Protein AF-X1F960-F1 (afdb_monomer_lite)

Organism: NCBI:txid412755

Foldseek 3Di:
DAEAAAQDPVSVVVCVVVPVVVVCVVLVYHYDYHHCALLALPPAADEACEEAEDCHDDQDACRRHHNYGYHYDDPLQRVLCSVVVHRDDPVSSVVCCVVPDVVCVVPVVDDDPLVPDPVND

InterPro domains:
  IPR001030 Aconitase/3-isopropylmalate dehydratase large subunit, alpha/beta/alpha domain [PF00330] (2-85)
  IPR015931 Aconitase/3-isopropylmalate dehydratase large subunit, alpha/beta/alpha, subdomain 1/3 [G3DSA:3.30.499.10] (1-121)
  IPR018136 Aconitase family, 4Fe-4S cluster binding site [PS01244] (28-41)
  IPR036008 Aconitase, iron-sulfur domain [SSF53732] (1-120)
  IPR050926 Aconitase/IPM Isomerase [PTHR43160] (2-93)

pLDDT: mean 95.9, std 2.89, range [76.25, 98.5]

Radius of gyration: 15.89 Å; chains: 1; bounding box: 34×38×39 Å

Structure (mmCIF, N/CA/C/O backbone):
data_AF-X1F960-F1
#
_entry.id   AF-X1F960-F1
#
loop_
_atom_site.group_PDB
_atom_site.id
_atom_site.type_symbol
_atom_site.label_atom_id
_atom_site.label_alt_id
_atom_site.label_comp_id
_atom_site.label_asym_id
_atom_site.label_entity_id
_atom_site.label_seq_id
_atom_site.pdbx_PDB_ins_code
_atom_site.Cartn_x
_atom_site.Cartn_y
_atom_site.Cartn_z
_atom_site.occupancy
_atom_site.B_iso_or_equiv
_atom_site.auth_seq_id
_atom_site.auth_comp_id
_atom_site.auth_asym_id
_atom_site.auth_atom_id
_atom_site.pdbx_PDB_model_num
ATOM 1 N N . ARG A 1 1 ? -12.002 0.056 1.756 1.00 91.94 1 ARG A N 1
ATOM 2 C CA . ARG A 1 1 ? -11.558 0.596 0.442 1.00 91.94 1 ARG A CA 1
ATOM 3 C C . ARG A 1 1 ? -10.051 0.443 0.389 1.00 91.94 1 ARG A C 1
ATOM 5 O O . ARG A 1 1 ? -9.426 0.769 1.388 1.00 91.94 1 ARG A O 1
ATOM 12 N N . ILE A 1 2 ? -9.509 -0.020 -0.733 1.00 96.88 2 ILE A N 1
ATOM 13 C CA . ILE A 1 2 ? -8.078 -0.303 -0.904 1.00 96.88 2 ILE A CA 1
ATOM 14 C C . ILE A 1 2 ? -7.526 0.661 -1.955 1.00 96.88 2 ILE A C 1
ATOM 16 O O . ILE A 1 2 ? -8.172 0.864 -2.984 1.00 96.88 2 ILE A O 1
ATOM 20 N N . TRP A 1 3 ? -6.373 1.266 -1.679 1.00 97.38 3 TRP A N 1
ATOM 21 C CA . TRP A 1 3 ? -5.646 2.122 -2.616 1.00 97.38 3 TRP A CA 1
ATOM 22 C C . TRP A 1 3 ? -4.262 1.529 -2.834 1.00 97.38 3 TRP A C 1
ATOM 24 O O . TRP A 1 3 ? -3.545 1.289 -1.866 1.00 97.38 3 TRP A O 1
ATOM 34 N N . LEU A 1 4 ? -3.899 1.298 -4.090 1.00 97.75 4 LEU A N 1
ATOM 35 C CA . LEU A 1 4 ? -2.595 0.780 -4.487 1.00 97.75 4 LEU A CA 1
ATOM 36 C C . LEU A 1 4 ? -1.926 1.808 -5.390 1.00 97.75 4 LEU A C 1
ATOM 38 O O . LEU A 1 4 ? -2.543 2.338 -6.312 1.00 97.75 4 LEU A O 1
ATOM 42 N N . THR A 1 5 ? -0.676 2.147 -5.104 1.00 97.50 5 THR A N 1
ATOM 43 C CA . THR A 1 5 ? 0.079 3.137 -5.876 1.00 97.50 5 THR A CA 1
ATOM 44 C C . THR A 1 5 ? 1.491 2.601 -6.087 1.00 97.50 5 THR A C 1
ATOM 46 O O . THR A 1 5 ? 2.282 2.645 -5.146 1.00 97.50 5 THR A O 1
ATOM 49 N N . PRO A 1 6 ? 1.818 2.064 -7.275 1.00 97.62 6 PRO A N 1
ATOM 50 C CA . PRO A 1 6 ? 3.194 1.685 -7.578 1.00 97.62 6 PRO A CA 1
ATOM 51 C C . PRO A 1 6 ? 4.094 2.933 -7.562 1.00 97.62 6 PRO A C 1
ATOM 53 O O . PRO A 1 6 ? 3.641 4.007 -7.965 1.00 97.62 6 PRO A O 1
ATOM 56 N N . PRO A 1 7 ? 5.355 2.836 -7.115 1.00 97.69 7 PRO A N 1
ATOM 57 C CA . PRO A 1 7 ? 6.210 4.012 -6.990 1.00 97.69 7 PRO A CA 1
ATOM 58 C C . PRO A 1 7 ? 6.688 4.545 -8.348 1.00 97.69 7 PRO A C 1
ATOM 60 O O . PRO A 1 7 ? 6.786 5.762 -8.517 1.00 97.69 7 PRO A O 1
ATOM 63 N N . THR A 1 8 ? 6.925 3.679 -9.341 1.00 98.19 8 THR A N 1
ATOM 64 C CA . THR A 1 8 ? 7.372 4.088 -10.681 1.00 98.19 8 THR A CA 1
ATOM 65 C C . THR A 1 8 ? 6.537 3.475 -11.813 1.00 98.19 8 THR A C 1
ATOM 67 O O . THR A 1 8 ? 5.693 2.595 -11.617 1.00 98.19 8 THR A O 1
ATOM 70 N N . LYS A 1 9 ? 6.757 3.966 -13.042 1.00 97.38 9 LYS A N 1
ATOM 71 C CA . LYS A 1 9 ? 6.155 3.385 -14.255 1.00 97.38 9 LYS A CA 1
ATOM 72 C C . LYS A 1 9 ? 6.676 1.973 -14.535 1.00 97.38 9 LYS A C 1
ATOM 74 O O . LYS A 1 9 ? 5.922 1.179 -15.088 1.00 97.38 9 LYS A O 1
ATOM 79 N N . MET A 1 10 ? 7.914 1.675 -14.144 1.00 97.00 10 MET A N 1
ATOM 80 C CA . MET A 1 10 ? 8.553 0.377 -14.348 1.00 97.00 10 MET A CA 1
ATOM 81 C C . MET A 1 10 ? 7.891 -0.687 -13.469 1.00 97.00 10 MET A C 1
ATOM 83 O O . MET A 1 10 ? 7.447 -1.703 -14.001 1.00 97.00 10 MET A O 1
ATOM 87 N N . ASP A 1 11 ? 7.673 -0.385 -12.182 1.00 97.38 11 ASP A N 1
ATOM 88 C CA . ASP A 1 11 ? 6.949 -1.283 -11.266 1.00 97.38 11 ASP A CA 1
ATOM 89 C C . ASP A 1 11 ? 5.528 -1.539 -11.770 1.00 97.38 11 ASP A C 1
ATOM 91 O O . ASP A 1 11 ? 5.054 -2.672 -11.826 1.00 97.38 11 ASP A O 1
ATOM 95 N N . ARG A 1 12 ? 4.833 -0.474 -12.199 1.00 97.44 12 ARG A N 1
ATOM 96 C CA . ARG A 1 12 ? 3.495 -0.605 -12.785 1.00 97.44 12 ARG A CA 1
ATOM 97 C C . ARG A 1 12 ? 3.506 -1.535 -13.995 1.00 97.44 12 ARG A C 1
ATOM 99 O O . ARG A 1 12 ? 2.631 -2.390 -14.091 1.00 97.44 12 ARG A O 1
ATOM 106 N N . ALA A 1 13 ? 4.440 -1.342 -14.922 1.00 95.94 13 ALA A N 1
ATOM 107 C CA . ALA A 1 13 ? 4.514 -2.133 -16.143 1.00 95.94 13 ALA A CA 1
ATOM 108 C C . ALA A 1 13 ? 4.769 -3.614 -15.839 1.00 95.94 13 ALA A C 1
ATOM 110 O O . ALA A 1 13 ? 4.092 -4.469 -16.407 1.00 95.94 13 ALA A O 1
ATOM 111 N N . GLN A 1 14 ? 5.670 -3.915 -14.903 1.00 96.12 14 GLN A N 1
ATOM 112 C CA . GLN A 1 14 ? 5.948 -5.288 -14.488 1.00 96.12 14 GLN A CA 1
ATOM 113 C C . GLN A 1 14 ? 4.749 -5.935 -13.803 1.00 96.12 14 GLN A C 1
ATOM 115 O O . GLN A 1 14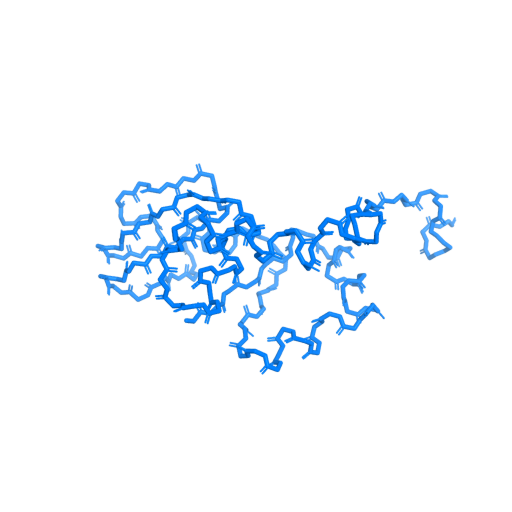 ? 4.330 -7.011 -14.213 1.00 96.12 14 GLN A O 1
ATOM 120 N N . LEU A 1 15 ? 4.131 -5.254 -12.835 1.00 96.88 15 LEU A N 1
ATOM 121 C CA . LEU A 1 15 ? 2.941 -5.759 -12.148 1.00 96.88 15 LEU A CA 1
ATOM 122 C C . LEU A 1 15 ? 1.770 -5.993 -13.115 1.00 96.88 15 LEU A C 1
ATOM 124 O O . LEU A 1 15 ? 0.965 -6.900 -12.915 1.00 96.88 15 LEU A O 1
ATOM 128 N N . MET A 1 16 ? 1.652 -5.180 -14.170 1.00 96.25 16 MET A N 1
ATOM 129 C CA . MET A 1 16 ? 0.678 -5.409 -15.241 1.00 96.25 16 MET A CA 1
ATOM 130 C C . MET A 1 16 ? 1.059 -6.618 -16.107 1.00 96.25 16 MET A C 1
ATOM 132 O O . MET A 1 16 ? 0.188 -7.436 -16.393 1.00 96.25 16 MET A O 1
ATOM 136 N N . LYS A 1 17 ? 2.337 -6.756 -16.491 1.00 95.38 17 LYS A N 1
ATOM 137 C CA . LYS A 1 17 ? 2.858 -7.887 -17.280 1.00 95.38 17 LYS A CA 1
ATOM 138 C C . LYS A 1 17 ? 2.682 -9.225 -16.553 1.00 95.38 17 LYS A C 1
ATOM 140 O O . LYS A 1 17 ? 2.306 -10.206 -17.181 1.00 95.38 17 LYS A O 1
ATOM 145 N N . GLU A 1 18 ? 2.911 -9.248 -15.244 1.00 95.44 18 GLU A N 1
ATOM 146 C CA . GLU A 1 18 ? 2.753 -10.427 -14.379 1.00 95.44 18 GLU A CA 1
ATOM 147 C C . GLU A 1 18 ? 1.287 -10.686 -13.973 1.00 95.44 18 GLU A C 1
ATOM 149 O O . GLU A 1 18 ? 0.985 -11.683 -13.327 1.00 95.44 18 GLU A O 1
ATOM 154 N N . GLY A 1 19 ? 0.349 -9.813 -14.364 1.00 96.88 19 GLY A N 1
ATOM 155 C CA . GLY A 1 19 ? -1.088 -10.023 -14.168 1.00 96.88 19 GLY A CA 1
ATOM 156 C C . GLY A 1 19 ? -1.645 -9.607 -12.801 1.00 96.88 19 GLY A C 1
ATOM 157 O O . GLY A 1 19 ? -2.850 -9.742 -12.572 1.00 96.88 19 GLY A O 1
ATOM 158 N N . TYR A 1 20 ? -0.838 -9.022 -11.910 1.00 97.06 20 TYR A N 1
ATOM 159 C CA . TYR A 1 20 ? -1.280 -8.594 -10.574 1.00 97.06 20 TYR A CA 1
ATOM 160 C C . TYR A 1 20 ? -2.412 -7.561 -10.603 1.00 97.06 20 TYR A C 1
ATOM 162 O O . TYR A 1 20 ? -3.269 -7.549 -9.721 1.00 97.06 20 TYR A O 1
ATOM 170 N N . TYR A 1 21 ? -2.480 -6.725 -11.641 1.00 97.12 21 TYR A N 1
ATOM 171 C CA . TYR A 1 21 ? -3.563 -5.745 -11.790 1.00 97.12 21 TYR A CA 1
ATOM 172 C C . TYR A 1 21 ? -4.952 -6.389 -11.898 1.00 97.12 21 TYR A C 1
ATOM 174 O O . TYR A 1 21 ? -5.925 -5.817 -11.400 1.00 97.12 21 TYR A O 1
ATOM 182 N N . SER A 1 22 ? -5.053 -7.588 -12.479 1.00 96.62 22 SER A N 1
ATOM 183 C CA . SER A 1 22 ? -6.311 -8.341 -12.523 1.00 96.62 22 SER A CA 1
ATOM 184 C C . SER A 1 22 ? -6.757 -8.755 -11.118 1.00 96.62 22 SER A C 1
ATOM 186 O O . SER A 1 22 ? -7.930 -8.608 -10.778 1.00 96.62 22 SER A O 1
ATOM 188 N N . ILE A 1 23 ? -5.809 -9.177 -10.274 1.00 95.81 23 ILE A N 1
ATOM 189 C CA . ILE A 1 23 ? -6.052 -9.534 -8.868 1.00 95.81 23 ILE A CA 1
ATOM 190 C C . ILE A 1 23 ? -6.473 -8.294 -8.070 1.00 95.81 23 ILE A C 1
ATOM 192 O O . ILE A 1 23 ? -7.438 -8.322 -7.307 1.00 95.81 23 ILE A O 1
ATOM 196 N N . TYR A 1 24 ? -5.794 -7.163 -8.269 1.00 96.00 24 TYR A N 1
ATOM 197 C CA . TYR A 1 24 ? -6.155 -5.905 -7.610 1.00 96.00 24 TYR A CA 1
ATOM 198 C C . TYR A 1 24 ? -7.573 -5.457 -7.974 1.00 96.00 24 TYR A C 1
ATOM 200 O O . TYR A 1 24 ? -8.339 -5.036 -7.103 1.00 96.00 24 TYR A O 1
ATOM 208 N N . SER A 1 25 ? -7.953 -5.596 -9.246 1.00 94.69 25 SER A N 1
ATOM 209 C CA . SER A 1 25 ? -9.307 -5.275 -9.689 1.00 94.69 25 SER A CA 1
ATOM 210 C C . SER A 1 25 ? -10.347 -6.221 -9.092 1.00 94.69 25 SER A C 1
ATOM 212 O O . SER A 1 25 ? -11.427 -5.759 -8.722 1.00 94.69 25 SER A O 1
ATOM 214 N N . SER A 1 26 ? -10.052 -7.521 -8.965 1.00 95.19 26 SER A N 1
ATOM 215 C CA . SER A 1 26 ? -11.018 -8.488 -8.426 1.00 95.19 26 SER A CA 1
ATOM 216 C C . SER A 1 26 ? -11.329 -8.253 -6.948 1.00 95.19 26 SER A C 1
ATOM 218 O O . SER A 1 26 ? -12.433 -8.548 -6.503 1.00 95.19 26 SER A O 1
ATOM 220 N N . VAL A 1 27 ? -10.392 -7.670 -6.190 1.00 93.75 27 VAL A N 1
ATOM 221 C CA . VAL A 1 27 ? -10.610 -7.274 -4.784 1.00 93.75 27 VAL A CA 1
ATOM 222 C C . VAL A 1 27 ? -11.152 -5.845 -4.629 1.00 93.75 27 VAL A C 1
ATOM 224 O O . VAL A 1 27 ? -11.254 -5.326 -3.516 1.00 93.75 27 VAL A O 1
ATOM 227 N N . GLY A 1 28 ? -11.497 -5.178 -5.737 1.00 93.94 28 GLY A N 1
ATOM 228 C CA . GLY A 1 28 ? -12.048 -3.822 -5.730 1.00 93.94 28 GLY A CA 1
ATOM 229 C C . GLY A 1 28 ? -11.046 -2.749 -5.294 1.00 93.94 28 GLY A C 1
ATOM 230 O O . GLY A 1 28 ? -11.447 -1.709 -4.756 1.00 93.94 28 GLY A O 1
ATOM 231 N N . ALA A 1 29 ? -9.745 -2.994 -5.479 1.00 96.62 29 ALA A N 1
ATOM 232 C CA . ALA A 1 29 ? -8.721 -2.004 -5.190 1.00 96.62 29 ALA A CA 1
ATOM 233 C C . ALA A 1 29 ? -8.708 -0.898 -6.247 1.00 96.62 29 ALA A C 1
ATOM 235 O O . ALA A 1 29 ? -8.851 -1.131 -7.446 1.00 96.62 29 ALA A O 1
ATOM 236 N N . ARG A 1 30 ? -8.494 0.335 -5.788 1.00 95.81 30 ARG A N 1
ATOM 237 C CA . ARG A 1 30 ? -8.252 1.483 -6.653 1.00 95.81 30 ARG A CA 1
ATOM 238 C C . ARG A 1 30 ? -6.751 1.610 -6.894 1.00 95.81 30 ARG A C 1
ATOM 240 O O . ARG A 1 30 ? -6.004 1.889 -5.959 1.00 95.81 30 ARG A O 1
ATOM 247 N N . THR A 1 31 ? -6.322 1.421 -8.136 1.00 95.94 31 THR A N 1
ATOM 248 C CA . THR A 1 31 ? -4.929 1.630 -8.547 1.00 95.94 31 THR A CA 1
ATOM 249 C C . THR A 1 31 ? -4.730 3.062 -9.033 1.00 95.94 31 THR A C 1
ATOM 251 O O . THR A 1 31 ? -5.430 3.509 -9.941 1.00 95.94 31 THR A O 1
ATOM 254 N N . GLU A 1 32 ? -3.771 3.769 -8.453 1.00 96.06 32 GLU A N 1
ATOM 255 C CA . GLU A 1 32 ? -3.381 5.115 -8.875 1.00 96.06 32 GLU A CA 1
ATOM 256 C C . GLU A 1 32 ? -2.248 5.072 -9.907 1.00 96.06 32 GLU A C 1
ATOM 258 O O . GLU A 1 32 ? -1.555 4.065 -10.076 1.00 96.06 32 GLU A O 1
ATOM 263 N N . ILE A 1 33 ? -2.043 6.193 -10.598 1.00 95.88 33 ILE A N 1
ATOM 264 C CA . ILE A 1 33 ? -0.850 6.379 -11.427 1.00 95.88 33 ILE A CA 1
ATOM 265 C C . ILE A 1 33 ? 0.409 6.426 -10.541 1.00 95.88 33 ILE A C 1
ATOM 267 O O . ILE A 1 33 ? 0.312 6.830 -9.380 1.00 95.88 33 ILE A O 1
ATOM 271 N N . PRO A 1 34 ? 1.591 6.060 -11.071 1.00 97.56 34 PRO A N 1
ATOM 272 C CA . PRO A 1 34 ? 2.815 6.111 -10.285 1.00 97.56 34 PRO A CA 1
ATOM 273 C C . PRO A 1 34 ? 3.122 7.503 -9.726 1.00 97.56 34 PRO A C 1
ATOM 275 O O . PRO A 1 34 ? 3.079 8.488 -10.468 1.00 97.56 34 PRO A O 1
ATOM 278 N N . GLY A 1 35 ? 3.436 7.582 -8.429 1.00 95.38 35 GLY A N 1
ATOM 279 C CA . GLY A 1 35 ? 3.744 8.835 -7.735 1.00 95.38 35 GLY A CA 1
ATOM 280 C C . GLY A 1 35 ? 3.375 8.833 -6.247 1.00 95.38 35 GLY A C 1
ATOM 281 O O . GLY A 1 35 ? 3.135 7.793 -5.644 1.00 95.38 35 GLY A O 1
ATOM 282 N N . CYS A 1 36 ? 3.316 10.024 -5.637 1.00 94.50 36 CYS A N 1
ATOM 283 C CA . CYS A 1 36 ? 3.094 10.175 -4.191 1.00 94.50 36 CYS A CA 1
ATOM 284 C C . CYS A 1 36 ? 1.661 9.860 -3.725 1.00 94.50 36 CYS A C 1
ATOM 286 O O . CYS A 1 36 ? 1.478 9.491 -2.564 1.00 94.50 36 CYS A O 1
ATOM 288 N N . SER A 1 37 ? 0.648 10.022 -4.588 1.00 95.31 37 SER A N 1
ATOM 289 C CA . SER A 1 37 ? -0.758 9.704 -4.279 1.00 95.31 37 SER A CA 1
ATOM 290 C C . SER A 1 37 ? -1.207 10.285 -2.917 1.00 95.31 37 SER A C 1
ATOM 292 O O . SER A 1 37 ? -0.949 11.451 -2.603 1.00 95.31 37 SER A O 1
ATOM 294 N N . LEU A 1 38 ? -1.852 9.476 -2.076 1.00 96.06 38 LEU A N 1
ATOM 295 C CA . LEU A 1 38 ? -2.369 9.840 -0.756 1.00 96.06 38 LEU A CA 1
ATOM 296 C C . LEU A 1 38 ? -1.284 10.243 0.257 1.00 96.06 38 LEU A C 1
ATOM 298 O O . LEU A 1 38 ? -1.611 10.876 1.258 1.00 96.06 38 LEU A O 1
ATOM 302 N N . CYS A 1 39 ? -0.006 9.915 0.027 1.00 95.88 39 CYS A N 1
ATOM 303 C CA . CYS A 1 39 ? 1.084 10.167 0.982 1.00 95.88 39 CYS A CA 1
ATOM 304 C C . CYS A 1 39 ? 1.211 11.657 1.346 1.00 95.88 39 CYS A C 1
ATOM 306 O O . CYS A 1 39 ? 1.475 12.030 2.497 1.00 95.88 39 CYS A O 1
ATOM 308 N N . MET A 1 40 ? 1.012 12.532 0.356 1.00 94.19 40 MET A N 1
ATOM 309 C CA . MET A 1 40 ? 1.083 13.975 0.564 1.00 94.19 40 MET A CA 1
ATOM 310 C C . MET A 1 40 ? -0.265 14.600 0.927 1.00 94.19 40 MET A C 1
ATOM 312 O O . MET A 1 40 ? -0.274 15.594 1.651 1.00 94.19 40 MET A O 1
ATOM 316 N N . GLY A 1 41 ? -1.370 14.026 0.439 1.00 93.88 41 GLY A N 1
ATOM 317 C CA . GLY A 1 41 ? -2.727 14.537 0.650 1.00 93.88 41 GLY A CA 1
ATOM 318 C C . GLY A 1 41 ? -3.004 15.903 0.016 1.00 93.88 41 GLY A C 1
ATOM 319 O O . GLY A 1 41 ? -3.935 16.591 0.422 1.00 93.88 41 GLY A O 1
ATOM 320 N N . ASN A 1 42 ? -2.200 16.311 -0.969 1.00 93.56 42 ASN A N 1
ATOM 321 C CA . ASN A 1 42 ? -2.364 17.562 -1.719 1.00 93.56 42 ASN A CA 1
ATOM 322 C C . ASN A 1 42 ? -3.279 17.426 -2.951 1.00 93.56 42 ASN A C 1
ATOM 324 O O . ASN A 1 42 ? -3.649 18.434 -3.543 1.00 93.56 42 ASN A O 1
ATOM 328 N N . GLN A 1 43 ? -3.616 16.198 -3.350 1.00 92.69 43 GLN A N 1
ATOM 329 C CA . GLN A 1 43 ? -4.480 15.885 -4.490 1.00 92.69 43 GLN A CA 1
ATOM 330 C C . GLN A 1 43 ? -5.613 14.965 -4.020 1.00 92.69 43 GLN A C 1
ATOM 332 O O . GLN A 1 43 ? -6.602 15.426 -3.455 1.00 92.69 43 GLN A O 1
ATOM 337 N N . ALA A 1 44 ? -5.451 13.649 -4.192 1.00 94.19 44 ALA A N 1
ATOM 338 C CA . ALA A 1 44 ? -6.365 12.669 -3.632 1.00 94.19 44 ALA A CA 1
ATOM 339 C C . ALA A 1 44 ? -6.295 12.697 -2.101 1.00 94.19 44 ALA A C 1
ATOM 341 O O . ALA A 1 44 ? -5.214 12.773 -1.510 1.00 94.19 44 ALA A O 1
ATOM 342 N N . ARG A 1 45 ? -7.464 12.608 -1.465 1.00 96.50 45 ARG A N 1
ATOM 343 C CA . ARG A 1 45 ? -7.607 12.535 -0.011 1.00 96.50 45 ARG A CA 1
ATOM 344 C C . ARG A 1 45 ? -8.609 11.456 0.365 1.00 96.50 45 ARG A C 1
ATOM 346 O O . ARG A 1 45 ? -9.539 11.156 -0.389 1.00 96.50 45 ARG A O 1
ATOM 353 N N . VAL A 1 46 ? -8.416 10.863 1.538 1.00 96.75 46 VAL A N 1
ATOM 354 C CA . VAL A 1 46 ? -9.389 9.928 2.108 1.00 96.75 46 VAL A CA 1
ATOM 355 C C . VAL A 1 46 ? -10.622 10.682 2.606 1.00 96.75 46 VAL A C 1
ATOM 357 O O . VAL A 1 46 ? -10.588 11.894 2.816 1.00 96.75 46 VAL A O 1
ATOM 360 N N . ARG A 1 47 ? -11.733 9.961 2.793 1.00 96.94 47 ARG A N 1
ATOM 361 C CA . ARG A 1 47 ? -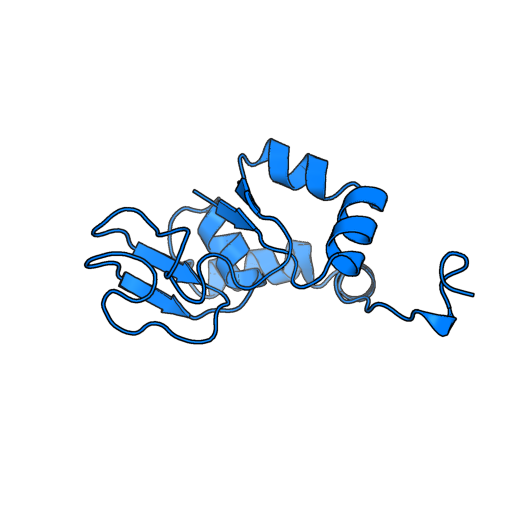12.958 10.566 3.331 1.00 96.94 47 ARG A CA 1
ATOM 362 C C . ARG A 1 47 ? -12.713 11.107 4.747 1.00 96.94 47 ARG A C 1
ATOM 364 O O . ARG A 1 47 ? -11.939 10.494 5.482 1.00 96.94 47 ARG A O 1
ATOM 371 N N . PRO A 1 48 ? -13.390 12.191 5.153 1.00 97.50 48 PRO A N 1
ATOM 372 C CA . PRO A 1 48 ? -13.240 12.718 6.500 1.00 97.50 48 PRO A CA 1
ATOM 373 C C . PRO A 1 48 ? -13.574 11.690 7.588 1.00 97.50 48 PRO A C 1
ATOM 375 O O . PRO A 1 48 ? -14.495 10.888 7.424 1.00 97.50 48 PRO A O 1
ATOM 378 N N . GLY A 1 49 ? -12.835 11.722 8.698 1.00 97.19 49 GLY A N 1
ATOM 379 C CA . GLY A 1 49 ? -13.114 10.917 9.893 1.00 97.19 49 GLY A CA 1
ATOM 380 C C . GLY A 1 49 ? -12.835 9.415 9.772 1.00 97.19 49 GLY A C 1
ATOM 381 O O . GLY A 1 49 ? -13.168 8.666 10.687 1.00 97.19 49 GLY A O 1
ATOM 382 N N . VAL A 1 50 ? -12.260 8.943 8.661 1.00 96.88 50 VAL A N 1
ATOM 383 C CA . VAL A 1 50 ? -11.970 7.512 8.488 1.00 96.88 50 VAL A CA 1
ATOM 384 C C . VAL A 1 50 ? -10.716 7.082 9.240 1.00 96.88 50 VAL A C 1
ATOM 386 O O . VAL A 1 50 ? -9.777 7.858 9.414 1.00 96.88 50 VAL A O 1
ATOM 389 N N . THR A 1 51 ? -10.673 5.803 9.602 1.00 97.69 51 THR A N 1
ATOM 390 C CA . THR A 1 51 ? -9.452 5.131 10.051 1.00 97.69 51 THR A CA 1
ATOM 391 C C . THR A 1 51 ? -8.786 4.437 8.867 1.00 97.69 51 THR A C 1
ATOM 393 O O . THR A 1 51 ? -9.463 3.790 8.067 1.00 97.69 51 THR A O 1
ATOM 396 N N . ILE A 1 52 ? -7.467 4.566 8.746 1.00 96.88 52 ILE A N 1
ATOM 397 C CA . ILE A 1 52 ? -6.673 3.969 7.668 1.00 96.88 52 ILE A CA 1
ATOM 398 C C . ILE A 1 52 ? -5.350 3.426 8.216 1.00 96.88 52 ILE A C 1
ATOM 400 O O . ILE A 1 52 ? -4.739 4.038 9.088 1.00 96.88 52 ILE A O 1
ATOM 404 N N . ILE A 1 53 ? -4.906 2.292 7.674 1.00 98.12 53 ILE A N 1
ATOM 405 C CA . ILE A 1 53 ? -3.514 1.839 7.744 1.00 98.12 53 ILE A CA 1
ATOM 406 C C . ILE A 1 53 ? -2.816 2.207 6.433 1.00 98.12 53 ILE A C 1
ATOM 408 O O . ILE A 1 53 ? -3.379 2.023 5.354 1.00 98.12 53 ILE A O 1
ATOM 412 N N . SER A 1 54 ? -1.619 2.772 6.528 1.00 98.00 54 SER A N 1
ATOM 413 C CA . SER A 1 54 ? -0.863 3.286 5.392 1.00 98.00 54 SER A CA 1
ATOM 414 C C . SER A 1 54 ? 0.594 2.842 5.456 1.00 98.00 54 SER A C 1
ATOM 416 O O . SER A 1 54 ? 1.208 2.861 6.520 1.00 98.00 54 SER A O 1
ATOM 418 N N . THR A 1 55 ? 1.161 2.529 4.293 1.00 98.38 55 THR A N 1
ATOM 419 C CA . THR A 1 55 ? 2.594 2.246 4.097 1.00 98.38 55 THR A CA 1
ATOM 420 C C . THR A 1 55 ? 3.412 3.508 3.796 1.00 98.38 55 THR A C 1
ATOM 422 O O . THR A 1 55 ? 4.591 3.446 3.463 1.00 98.38 55 THR A O 1
ATOM 425 N N . SER A 1 56 ? 2.783 4.683 3.882 1.00 97.56 56 SER A N 1
ATOM 426 C CA . SER A 1 56 ? 3.446 5.979 3.727 1.00 97.56 56 SER A CA 1
ATOM 427 C C . SER A 1 56 ? 4.404 6.300 4.878 1.00 97.56 56 SER A C 1
ATOM 429 O O . SER A 1 56 ? 4.445 5.615 5.891 1.00 97.56 56 SER A O 1
ATOM 431 N N . THR A 1 57 ? 5.069 7.449 4.795 1.00 97.44 57 THR A N 1
ATOM 432 C CA . THR A 1 57 ? 6.066 7.866 5.790 1.00 97.44 57 THR A CA 1
ATOM 433 C C . THR A 1 57 ? 5.525 8.692 6.961 1.00 97.44 57 THR A C 1
ATOM 435 O O . THR A 1 57 ? 6.255 8.896 7.926 1.00 97.44 57 THR A O 1
ATOM 438 N N . ARG A 1 58 ? 4.305 9.251 6.887 1.00 97.50 58 ARG A N 1
ATOM 439 C CA . ARG A 1 58 ? 3.814 10.247 7.868 1.00 97.50 58 ARG A CA 1
ATOM 440 C C . ARG A 1 58 ? 2.318 10.114 8.126 1.00 97.50 58 ARG A C 1
ATOM 442 O O . ARG A 1 58 ? 1.547 9.921 7.190 1.00 97.50 58 ARG A O 1
ATOM 449 N N . ASN A 1 59 ? 1.913 10.320 9.378 1.00 97.88 59 ASN A N 1
ATOM 450 C CA . ASN A 1 59 ? 0.528 10.202 9.840 1.00 97.88 59 ASN A CA 1
ATOM 451 C C . ASN A 1 59 ? 0.023 11.423 10.636 1.00 97.88 59 ASN A C 1
ATOM 453 O O . ASN A 1 59 ? -0.866 11.279 11.468 1.00 97.88 59 ASN A O 1
ATOM 457 N N . PHE A 1 60 ? 0.578 12.615 10.390 1.00 97.19 60 PHE A N 1
ATOM 458 C CA . PHE A 1 60 ? 0.134 13.847 11.055 1.00 97.19 60 PHE A CA 1
ATOM 459 C C . PHE A 1 60 ? -1.351 14.140 10.812 1.00 97.19 60 PHE A C 1
ATOM 461 O O . PHE A 1 60 ? -1.908 13.783 9.767 1.00 97.19 60 PHE A O 1
ATOM 468 N N . ASP A 1 61 ? -1.965 14.858 11.750 1.00 97.25 61 ASP A N 1
ATOM 469 C CA . ASP A 1 61 ? -3.367 15.249 11.661 1.00 97.25 61 ASP A CA 1
ATOM 470 C C . ASP A 1 61 ? -3.682 15.951 10.336 1.00 97.25 61 ASP A C 1
ATOM 472 O O . ASP A 1 61 ? -2.929 16.790 9.838 1.00 97.25 61 ASP A O 1
ATOM 476 N N . ASN A 1 62 ? -4.822 15.582 9.750 1.00 96.12 62 ASN A N 1
ATOM 477 C CA . ASN A 1 62 ? -5.319 16.081 8.466 1.00 96.12 62 ASN A CA 1
ATOM 478 C C . ASN A 1 62 ? -4.418 15.809 7.248 1.00 96.12 62 ASN A C 1
ATOM 480 O O . ASN A 1 62 ? -4.765 16.229 6.143 1.00 96.12 62 ASN A O 1
ATOM 484 N N . ARG A 1 63 ? -3.308 15.067 7.390 1.00 96.38 63 ARG A N 1
ATOM 485 C CA . ARG A 1 63 ? -2.369 14.811 6.289 1.00 96.38 63 ARG A CA 1
ATOM 486 C C . ARG A 1 63 ? -3.028 14.107 5.110 1.00 96.38 63 ARG A C 1
ATOM 488 O O . ARG A 1 63 ? -2.976 14.620 4.005 1.00 96.38 63 ARG A O 1
ATOM 495 N N . MET A 1 64 ? -3.644 12.947 5.334 1.00 96.88 64 MET A N 1
ATOM 496 C CA . MET A 1 64 ? -4.257 12.149 4.257 1.00 96.88 64 MET A CA 1
ATOM 497 C C . MET A 1 64 ? -5.724 12.494 4.002 1.00 96.88 64 MET A C 1
ATOM 499 O O . MET A 1 64 ? -6.267 12.178 2.946 1.00 96.88 64 MET A O 1
ATOM 503 N N . GLY A 1 65 ? -6.380 13.124 4.971 1.00 97.19 65 GLY A N 1
ATOM 504 C CA . GLY A 1 65 ? -7.800 13.451 4.948 1.00 97.19 65 GLY A CA 1
ATOM 505 C C . GLY A 1 65 ? -8.215 14.087 6.266 1.00 97.19 65 GLY A C 1
ATOM 506 O O . GLY A 1 65 ? -7.560 13.885 7.290 1.00 97.19 65 GLY A O 1
ATOM 507 N N . ASP A 1 66 ? -9.281 14.876 6.233 1.00 97.75 66 ASP A N 1
ATOM 508 C CA . ASP A 1 66 ? -9.695 15.672 7.387 1.00 97.75 66 ASP A CA 1
ATOM 509 C C . ASP A 1 66 ? -10.150 14.778 8.539 1.00 97.75 66 ASP A C 1
ATOM 511 O O . ASP A 1 66 ? -10.986 13.890 8.361 1.00 97.75 66 ASP A O 1
ATOM 515 N N . LYS A 1 67 ? -9.600 15.004 9.735 1.00 97.44 67 LYS A N 1
ATOM 516 C CA . LYS A 1 67 ? -9.883 14.204 10.940 1.00 97.44 67 LYS A CA 1
ATOM 517 C C . LYS A 1 67 ? -9.668 12.693 10.743 1.00 97.44 67 LYS A C 1
ATOM 519 O O . LYS A 1 67 ? -10.260 11.892 11.463 1.00 97.44 67 LYS A O 1
ATOM 524 N N . ALA A 1 68 ? -8.869 12.288 9.754 1.00 97.81 68 ALA A N 1
ATOM 525 C CA . ALA A 1 68 ? -8.566 10.884 9.517 1.00 97.81 68 ALA A CA 1
ATOM 526 C C . ALA A 1 68 ? -7.589 10.361 10.576 1.00 97.81 68 ALA A C 1
ATOM 528 O O . ALA A 1 68 ? -6.613 11.030 10.912 1.00 97.81 68 ALA A O 1
ATOM 529 N N . ARG A 1 69 ? -7.823 9.141 11.066 1.00 97.88 69 ARG A N 1
ATOM 530 C CA . ARG A 1 69 ? -6.903 8.445 11.970 1.00 97.88 69 ARG A CA 1
ATOM 531 C C . ARG A 1 69 ? -6.006 7.521 11.160 1.00 97.88 69 ARG A C 1
ATOM 533 O O . ARG A 1 69 ? -6.476 6.519 10.624 1.00 97.88 69 ARG A O 1
ATOM 540 N N . VAL A 1 70 ? -4.727 7.868 11.065 1.00 98.12 70 VAL A N 1
ATOM 541 C CA . VAL A 1 70 ? -3.764 7.163 10.214 1.00 98.12 70 VAL A CA 1
ATOM 542 C C . VAL A 1 70 ? -2.791 6.353 11.076 1.00 98.12 70 VAL A C 1
ATOM 544 O O . VAL A 1 70 ? -2.054 6.905 11.893 1.00 98.12 70 VAL A O 1
ATOM 547 N N . TYR A 1 71 ? -2.767 5.042 10.861 1.00 98.19 71 TYR A N 1
ATOM 548 C CA . TYR A 1 71 ? -1.762 4.126 11.395 1.00 98.19 71 TYR A CA 1
ATOM 549 C C . TYR A 1 71 ? -0.715 3.846 10.319 1.00 98.19 71 TYR A C 1
ATOM 551 O O . TYR A 1 71 ? -1.065 3.641 9.157 1.00 98.19 71 TYR A O 1
ATOM 559 N N . LEU A 1 72 ? 0.562 3.835 10.699 1.00 98.50 72 LEU A N 1
ATOM 560 C CA . LEU A 1 72 ? 1.641 3.410 9.810 1.00 98.50 72 LEU A CA 1
ATOM 561 C C . LEU A 1 72 ? 1.917 1.921 10.023 1.00 98.50 72 LEU A C 1
ATOM 563 O O . LEU A 1 72 ? 1.910 1.453 11.160 1.00 98.50 72 LEU A O 1
ATOM 567 N N . GLY A 1 73 ? 2.141 1.183 8.939 1.00 98.00 73 GLY A N 1
ATOM 568 C CA . GLY A 1 73 ? 2.428 -0.250 8.986 1.00 98.00 73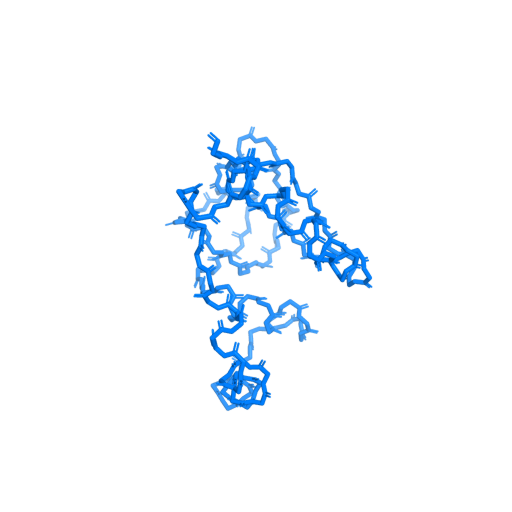 GLY A CA 1
ATOM 569 C C . GLY A 1 73 ? 3.055 -0.757 7.691 1.00 98.00 73 GLY A C 1
ATOM 570 O O . GLY A 1 73 ? 3.168 -0.011 6.718 1.00 98.00 73 GLY A O 1
ATOM 571 N N . SER A 1 74 ? 3.474 -2.023 7.688 1.00 98.25 74 SER A N 1
ATOM 572 C CA . SER A 1 74 ? 4.049 -2.668 6.503 1.00 98.25 74 SER A CA 1
ATOM 573 C C . SER A 1 74 ? 2.987 -2.974 5.439 1.00 98.25 74 SER A C 1
ATOM 575 O O . SER A 1 74 ? 1.780 -2.900 5.703 1.00 98.25 74 SER A O 1
ATOM 577 N N . ALA A 1 75 ? 3.429 -3.317 4.226 1.00 97.69 75 ALA A N 1
ATOM 578 C CA . ALA A 1 75 ? 2.531 -3.674 3.130 1.00 97.69 75 ALA A CA 1
ATOM 579 C C . ALA A 1 75 ? 1.752 -4.963 3.425 1.00 97.69 75 ALA A C 1
ATOM 581 O O . ALA A 1 75 ? 0.553 -5.030 3.165 1.00 97.69 75 ALA A O 1
ATOM 582 N N . GLU A 1 76 ? 2.406 -5.945 4.040 1.00 97.56 76 GLU A N 1
ATOM 583 C CA . GLU A 1 76 ? 1.821 -7.221 4.443 1.00 97.56 76 GLU A CA 1
ATOM 584 C C . GLU A 1 76 ? 0.721 -7.000 5.485 1.00 97.56 76 GLU A C 1
ATOM 586 O O . GLU A 1 76 ? -0.409 -7.456 5.309 1.00 97.56 76 GLU A O 1
ATOM 591 N N . LEU A 1 77 ? 1.003 -6.223 6.538 1.00 98.19 77 LEU A N 1
ATOM 592 C CA . LEU A 1 77 ? 0.011 -5.911 7.567 1.00 98.19 77 LEU A CA 1
ATOM 593 C C . LEU A 1 77 ? -1.168 -5.115 6.992 1.00 98.19 77 LEU A C 1
ATOM 595 O O . LEU A 1 77 ? -2.323 -5.389 7.326 1.00 98.19 77 LEU A O 1
ATOM 599 N N . ALA A 1 78 ? -0.893 -4.148 6.112 1.00 98.06 78 ALA A N 1
ATOM 600 C CA . ALA A 1 78 ? -1.929 -3.381 5.433 1.00 98.06 78 ALA A CA 1
ATOM 601 C C . ALA A 1 78 ? -2.807 -4.270 4.537 1.00 98.06 78 ALA A C 1
ATOM 603 O O . ALA A 1 78 ? -4.023 -4.081 4.518 1.00 98.06 78 ALA A O 1
ATOM 604 N N . ALA A 1 79 ? -2.228 -5.257 3.846 1.00 96.81 79 ALA A N 1
ATOM 605 C CA . ALA A 1 79 ? -2.967 -6.221 3.036 1.00 96.81 79 ALA A CA 1
ATOM 606 C C . ALA A 1 79 ? -3.879 -7.110 3.897 1.00 96.81 79 ALA A C 1
ATOM 608 O O . ALA A 1 79 ? -5.065 -7.242 3.594 1.00 96.81 79 ALA A O 1
ATOM 609 N N . VAL A 1 80 ? -3.376 -7.641 5.019 1.00 96.94 80 VAL A N 1
ATOM 610 C CA . VAL A 1 80 ? -4.192 -8.433 5.959 1.00 96.94 80 VAL A CA 1
ATOM 611 C C . VAL A 1 80 ? -5.344 -7.595 6.522 1.00 96.94 80 VAL A C 1
ATOM 613 O O . VAL A 1 80 ? -6.496 -8.031 6.505 1.00 96.94 80 VAL A O 1
ATOM 616 N N . ALA A 1 81 ? -5.065 -6.365 6.962 1.00 97.25 81 ALA A N 1
ATOM 617 C CA . ALA A 1 81 ? -6.086 -5.459 7.485 1.00 97.25 81 ALA A CA 1
ATOM 618 C C . ALA A 1 81 ? -7.109 -5.026 6.419 1.00 97.25 81 ALA A C 1
ATOM 620 O O . ALA A 1 81 ? -8.283 -4.814 6.726 1.00 97.25 81 ALA A O 1
ATOM 621 N N . ALA A 1 82 ? -6.687 -4.901 5.159 1.00 95.94 82 ALA A N 1
ATOM 622 C CA . ALA A 1 82 ? -7.572 -4.583 4.045 1.00 95.94 82 ALA A CA 1
ATOM 623 C C . ALA A 1 82 ? -8.575 -5.709 3.757 1.00 95.94 82 ALA A C 1
ATOM 625 O O . ALA A 1 82 ? -9.726 -5.412 3.429 1.00 95.94 82 ALA A O 1
ATOM 626 N N . LEU A 1 83 ? -8.154 -6.969 3.907 1.00 92.19 83 LEU A N 1
ATOM 627 C CA . LEU A 1 83 ? -9.005 -8.146 3.725 1.00 92.19 83 LEU A CA 1
ATOM 628 C C . LEU A 1 83 ? -9.948 -8.375 4.913 1.00 92.19 83 LEU A C 1
ATOM 630 O O . LEU A 1 83 ? -11.112 -8.712 4.712 1.00 92.19 83 LEU A O 1
ATOM 634 N N . SER A 1 84 ? -9.476 -8.167 6.144 1.00 93.06 84 SER A N 1
ATOM 635 C CA . SER A 1 84 ? -10.271 -8.394 7.361 1.00 93.06 84 SER A CA 1
ATOM 636 C C . SER A 1 84 ? -11.135 -7.195 7.776 1.00 93.06 84 SER A C 1
ATOM 638 O O . SER A 1 84 ? -12.052 -7.337 8.584 1.00 93.06 84 SER A O 1
ATOM 640 N N . GLY A 1 85 ? -10.841 -5.997 7.257 1.00 94.75 85 GLY A N 1
ATOM 641 C CA . GLY A 1 85 ? -11.532 -4.751 7.598 1.00 94.75 85 GLY A CA 1
ATOM 642 C C . GLY A 1 85 ? -11.171 -4.168 8.971 1.00 94.75 85 GLY A C 1
ATOM 643 O O . GLY A 1 85 ? -11.768 -3.171 9.380 1.00 94.75 85 GLY A O 1
ATOM 644 N N . LYS A 1 86 ? -10.204 -4.759 9.684 1.00 96.00 86 LYS A N 1
ATOM 645 C CA . LYS A 1 86 ? -9.724 -4.325 11.006 1.00 96.00 86 LYS A CA 1
ATOM 646 C C . LYS A 1 86 ? -8.228 -4.611 11.152 1.00 96.00 86 LYS A C 1
ATOM 648 O O . LYS A 1 86 ? -7.675 -5.413 10.410 1.00 96.00 86 LYS A O 1
ATOM 653 N N . LEU A 1 87 ? -7.563 -3.985 12.123 1.00 96.75 87 LEU A N 1
ATOM 654 C CA . LEU A 1 87 ? -6.205 -4.412 12.469 1.00 96.75 87 LEU A CA 1
ATOM 655 C C . LEU A 1 87 ? -6.262 -5.838 13.044 1.00 96.75 87 LEU A C 1
ATOM 657 O O . LEU A 1 87 ? -7.052 -6.061 13.969 1.00 96.75 87 LEU A O 1
ATOM 661 N N . PRO A 1 88 ? -5.487 -6.790 12.49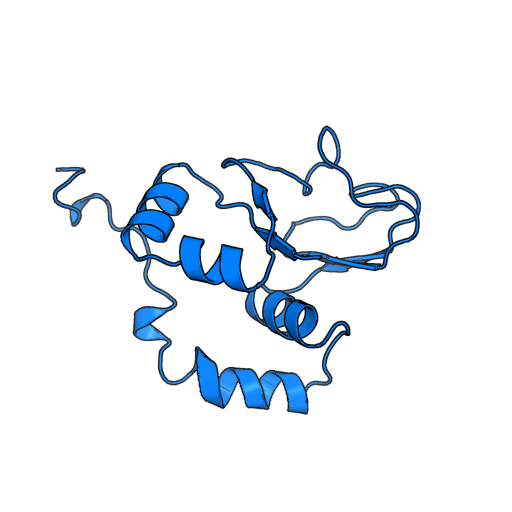6 1.00 97.31 88 PRO A N 1
ATOM 662 C CA . PRO A 1 88 ? -5.434 -8.141 13.033 1.00 97.31 88 PRO A CA 1
ATOM 663 C C . PRO A 1 88 ? -4.696 -8.153 14.374 1.00 97.31 88 PRO A C 1
ATOM 665 O O . PRO A 1 88 ? -3.877 -7.275 14.663 1.00 97.31 88 PRO A O 1
ATOM 668 N N . ASN A 1 89 ? -4.956 -9.176 15.181 1.00 97.94 89 ASN A N 1
ATOM 669 C CA . ASN A 1 89 ? -4.068 -9.505 16.292 1.00 97.94 89 ASN A CA 1
ATOM 670 C C . ASN A 1 89 ? -2.787 -10.212 15.771 1.00 97.94 89 ASN A C 1
ATOM 672 O O . ASN A 1 89 ? -2.737 -10.619 14.605 1.00 97.94 89 ASN A O 1
ATOM 676 N N . PRO A 1 90 ? -1.733 -10.362 16.598 1.00 97.81 90 PRO A N 1
ATOM 677 C CA . PRO A 1 90 ? -0.484 -10.982 16.153 1.00 97.81 90 PRO A CA 1
ATOM 678 C C . PRO A 1 90 ? -0.649 -12.412 15.626 1.00 97.81 90 PRO A C 1
ATOM 680 O O . PRO A 1 90 ? -0.010 -12.771 14.643 1.00 97.81 90 PRO A O 1
ATOM 683 N N . GLU A 1 91 ? -1.507 -13.221 16.244 1.00 97.94 91 GLU A N 1
ATOM 684 C CA . GLU A 1 91 ? -1.739 -14.609 15.835 1.00 97.94 91 GLU A CA 1
ATOM 685 C C . GLU A 1 91 ? -2.408 -14.683 14.456 1.00 97.94 91 GLU A C 1
ATOM 687 O O . GLU A 1 91 ? -1.922 -15.394 13.576 1.00 97.94 91 GLU A O 1
ATOM 692 N N . GLU A 1 92 ? -3.454 -13.881 14.231 1.00 97.44 92 GLU A N 1
ATOM 693 C CA . GLU A 1 92 ? -4.121 -13.736 12.931 1.00 97.44 92 GLU A CA 1
ATOM 694 C C . GLU A 1 92 ? -3.119 -13.308 11.844 1.00 97.44 92 GLU A C 1
ATOM 696 O O . GLU A 1 92 ? -3.084 -13.898 10.764 1.00 97.44 92 GLU A O 1
ATOM 701 N N . TYR A 1 93 ? -2.270 -12.314 12.136 1.00 98.12 93 TYR A N 1
ATOM 702 C CA . TYR A 1 93 ? -1.245 -11.841 11.202 1.00 98.12 93 TYR A CA 1
ATOM 703 C C . TYR A 1 93 ? -0.218 -12.931 10.869 1.00 98.12 93 TYR A C 1
ATOM 705 O O . TYR A 1 93 ? 0.015 -13.223 9.694 1.00 98.12 93 TYR A O 1
ATOM 713 N N . PHE A 1 94 ? 0.389 -13.553 11.885 1.00 97.88 94 PHE A N 1
ATOM 714 C CA . PHE A 1 94 ? 1.438 -14.549 11.672 1.00 97.88 94 PHE A CA 1
ATOM 715 C C . PHE A 1 94 ? 0.914 -15.834 11.038 1.00 97.88 94 PHE A C 1
ATOM 717 O O . PHE A 1 94 ? 1.666 -16.486 10.318 1.00 97.88 94 PHE A O 1
ATOM 724 N N . SER A 1 95 ? -0.351 -16.189 11.271 1.00 97.62 95 SER A N 1
ATOM 725 C CA . SER A 1 95 ? -1.000 -17.302 10.579 1.00 97.62 95 SER A CA 1
ATOM 726 C C . SER A 1 95 ? -1.025 -17.059 9.066 1.00 97.62 95 SER A C 1
ATOM 728 O O . SER A 1 95 ? -0.466 -17.848 8.305 1.00 97.62 95 SER A O 1
ATOM 730 N N . VAL A 1 96 ? -1.542 -15.900 8.632 1.00 96.50 96 VAL A N 1
ATOM 731 C CA . VAL A 1 96 ? -1.580 -15.534 7.205 1.00 96.50 96 VAL A CA 1
ATOM 732 C C . VAL A 1 96 ? -0.173 -15.421 6.621 1.00 96.50 96 VAL A C 1
ATOM 734 O O . VAL A 1 96 ? 0.074 -15.922 5.527 1.00 96.50 96 VAL A O 1
ATOM 737 N N . PHE A 1 97 ? 0.764 -14.799 7.341 1.00 96.19 97 PHE A N 1
ATOM 738 C CA . PHE A 1 97 ? 2.139 -14.639 6.870 1.00 96.19 97 PHE A CA 1
ATOM 739 C C . PHE A 1 97 ? 2.819 -15.993 6.617 1.00 96.19 97 PHE A C 1
ATOM 741 O O . PHE A 1 97 ? 3.385 -16.209 5.547 1.00 96.19 97 PHE A O 1
ATOM 748 N N . LYS A 1 98 ? 2.717 -16.931 7.568 1.00 97.69 98 LYS A N 1
ATOM 749 C CA . LYS A 1 98 ? 3.310 -18.274 7.448 1.00 97.69 98 LYS A CA 1
ATOM 750 C C . LYS A 1 98 ? 2.668 -19.111 6.348 1.00 97.69 98 LYS A C 1
ATOM 752 O O . LYS A 1 98 ? 3.355 -19.918 5.738 1.00 97.69 98 LYS A O 1
ATOM 757 N N . GLU A 1 99 ? 1.368 -18.949 6.121 1.00 97.19 99 GLU A N 1
ATOM 758 C CA . GLU A 1 99 ? 0.646 -19.723 5.110 1.00 97.19 99 GLU A CA 1
ATOM 759 C C . GLU A 1 99 ? 0.835 -19.158 3.695 1.00 97.19 99 GLU A C 1
ATOM 761 O O . GLU A 1 99 ? 0.920 -19.924 2.740 1.00 97.19 99 GLU A O 1
ATOM 766 N N . LYS A 1 100 ? 0.860 -17.826 3.541 1.00 95.06 100 LYS A N 1
ATOM 767 C CA . LYS A 1 100 ? 0.752 -17.165 2.229 1.00 95.06 100 LYS A CA 1
ATOM 768 C C . LYS A 1 100 ? 2.020 -16.476 1.744 1.00 95.06 100 LYS A C 1
ATOM 770 O O . LYS A 1 100 ? 2.155 -16.309 0.538 1.00 95.06 100 LYS A O 1
ATOM 775 N N . ILE A 1 101 ? 2.901 -16.039 2.644 1.00 95.12 101 ILE A N 1
ATOM 776 C CA . ILE A 1 101 ? 4.097 -15.261 2.282 1.00 95.12 101 ILE A CA 1
ATOM 777 C C . ILE A 1 101 ? 5.351 -16.117 2.420 1.00 95.12 101 ILE A C 1
ATOM 779 O O . ILE A 1 101 ? 6.064 -16.295 1.441 1.00 95.12 101 ILE A O 1
ATOM 783 N N . LEU A 1 102 ? 5.567 -16.708 3.599 1.00 96.25 102 LEU A N 1
ATOM 784 C CA . LEU A 1 102 ? 6.781 -17.466 3.919 1.00 96.25 102 LEU A CA 1
ATOM 785 C C . LEU A 1 102 ? 7.124 -18.585 2.901 1.00 96.25 102 LEU A C 1
ATOM 787 O O . LEU A 1 102 ? 8.295 -18.739 2.574 1.00 96.25 102 LEU A O 1
ATOM 791 N N . PRO A 1 103 ? 6.161 -19.354 2.349 1.00 97.88 103 PRO A N 1
ATOM 792 C CA . PRO A 1 103 ? 6.472 -20.391 1.359 1.00 97.88 103 PRO A CA 1
ATOM 793 C C . PRO A 1 103 ? 6.846 -19.851 -0.030 1.00 97.88 103 PRO A C 1
ATOM 795 O O . PRO A 1 103 ? 7.300 -20.622 -0.869 1.00 97.88 103 PRO A O 1
ATOM 798 N N . HIS A 1 104 ? 6.623 -18.558 -0.282 1.00 96.12 104 HIS A N 1
ATOM 799 C CA . HIS A 1 104 ? 6.758 -17.909 -1.588 1.00 96.12 104 HIS A CA 1
ATOM 800 C C . HIS A 1 104 ? 7.68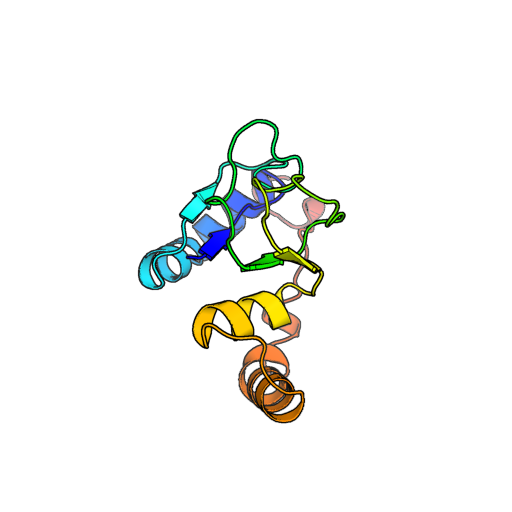3 -16.680 -1.538 1.00 96.12 104 HIS A C 1
ATOM 802 O O . HIS A 1 104 ? 7.612 -15.826 -2.421 1.00 96.12 104 HIS A O 1
ATOM 808 N N . GLU A 1 105 ? 8.536 -16.550 -0.515 1.00 95.38 105 GLU A N 1
ATOM 809 C CA . GLU A 1 105 ? 9.369 -15.351 -0.314 1.00 95.38 105 GLU A CA 1
ATOM 810 C C . GLU A 1 105 ? 10.245 -15.036 -1.531 1.00 95.38 105 GLU A C 1
ATOM 812 O O . GLU A 1 105 ? 10.303 -13.880 -1.951 1.00 95.38 105 GLU A O 1
ATOM 817 N N . ASP A 1 106 ? 10.830 -16.060 -2.153 1.00 94.94 106 ASP A N 1
ATOM 818 C CA . ASP A 1 106 ? 11.683 -15.914 -3.338 1.00 94.94 106 ASP A CA 1
ATOM 819 C C . ASP A 1 106 ? 10.918 -15.416 -4.575 1.00 94.94 106 ASP A C 1
ATOM 821 O O . ASP A 1 106 ? 11.505 -14.824 -5.479 1.00 94.94 106 ASP A O 1
ATOM 825 N N . GLU A 1 107 ? 9.603 -15.636 -4.635 1.00 93.19 107 GLU A N 1
ATOM 826 C CA . GLU A 1 107 ? 8.742 -15.151 -5.718 1.00 93.19 107 GLU A CA 1
ATOM 827 C C . GLU A 1 107 ? 8.225 -13.735 -5.434 1.00 93.19 107 GLU A C 1
ATOM 829 O O . GLU A 1 107 ? 8.160 -12.898 -6.344 1.00 93.19 107 GLU A O 1
ATOM 834 N N . VAL A 1 108 ? 7.869 -13.475 -4.171 1.00 93.94 108 VAL A N 1
ATOM 835 C CA . VAL A 1 108 ? 7.273 -12.220 -3.692 1.00 93.94 108 VAL A CA 1
ATOM 836 C C . VAL A 1 108 ? 8.310 -11.102 -3.619 1.00 93.94 108 VAL A C 1
ATOM 838 O O . VAL A 1 108 ? 8.035 -9.985 -4.058 1.00 93.94 108 VAL A O 1
ATOM 841 N N . TYR A 1 109 ? 9.502 -11.380 -3.091 1.00 95.75 109 TYR A N 1
ATOM 842 C CA . TYR A 1 109 ? 10.524 -10.373 -2.794 1.00 95.75 109 TYR A CA 1
ATOM 843 C C . TYR A 1 109 ? 11.605 -10.287 -3.879 1.00 95.75 109 TYR A C 1
ATOM 845 O O . TYR A 1 109 ? 12.800 -10.191 -3.598 1.00 95.75 109 TYR A O 1
ATOM 853 N N . ARG A 1 110 ? 11.177 -10.280 -5.146 1.00 95.31 110 ARG A N 1
ATOM 854 C CA . ARG A 1 110 ? 12.056 -10.054 -6.301 1.00 95.31 110 ARG A CA 1
ATOM 855 C C . ARG A 1 110 ? 12.161 -8.566 -6.614 1.00 95.31 110 ARG A C 1
ATOM 857 O O . ARG A 1 110 ? 11.162 -7.850 -6.635 1.00 95.31 110 ARG A O 1
ATOM 864 N N . TYR A 1 111 ? 13.376 -8.114 -6.901 1.00 95.69 111 TYR A N 1
ATOM 865 C CA . TYR A 1 111 ? 13.655 -6.729 -7.272 1.00 95.69 111 TYR A CA 1
ATOM 866 C C . TYR A 1 111 ? 13.848 -6.582 -8.780 1.00 95.69 111 TYR A C 1
ATOM 868 O O . TYR A 1 111 ? 14.188 -7.530 -9.485 1.00 95.69 111 TYR A O 1
ATOM 876 N N . HIS A 1 112 ? 13.662 -5.360 -9.266 1.00 93.44 112 HIS A N 1
ATOM 877 C CA . HIS A 1 112 ? 14.004 -4.997 -10.632 1.00 93.44 112 HIS A CA 1
ATOM 878 C C . HIS A 1 112 ? 15.523 -4.957 -10.831 1.00 93.44 112 HIS A C 1
ATOM 880 O O . HIS A 1 112 ? 16.174 -4.053 -10.315 1.00 93.44 112 HIS A O 1
ATOM 886 N N . GLN A 1 113 ? 16.053 -5.895 -11.619 1.00 94.69 113 GLN A N 1
ATOM 887 C CA . GLN A 1 113 ? 17.425 -5.875 -12.137 1.00 94.69 113 GLN A CA 1
ATOM 888 C C . GLN A 1 113 ? 17.385 -5.475 -13.614 1.00 94.69 113 GLN A C 1
ATOM 890 O O . GLN A 1 113 ? 17.191 -6.312 -14.492 1.00 94.69 113 GLN A O 1
ATOM 895 N N . PHE A 1 114 ? 17.440 -4.171 -13.899 1.00 94.44 114 PHE A N 1
ATOM 896 C CA . PHE A 1 114 ? 17.224 -3.658 -15.261 1.00 94.44 114 PHE A CA 1
ATOM 897 C C . PHE A 1 114 ? 18.286 -4.132 -16.261 1.00 94.44 114 PHE A C 1
ATOM 899 O O . PHE A 1 114 ? 17.981 -4.266 -17.440 1.00 94.44 114 PHE A O 1
ATOM 906 N N . ASP A 1 115 ? 19.495 -4.422 -15.791 1.00 94.31 115 ASP A N 1
ATOM 907 C CA . ASP A 1 115 ? 20.595 -5.015 -16.553 1.00 94.31 115 ASP A CA 1
ATOM 908 C C . ASP A 1 115 ? 20.368 -6.491 -16.922 1.00 94.31 115 ASP A C 1
ATOM 910 O O . ASP A 1 115 ? 21.018 -7.007 -17.824 1.00 94.31 115 ASP A O 1
ATOM 914 N N . GLU A 1 116 ? 19.414 -7.168 -16.283 1.00 92.06 116 GLU A N 1
ATOM 915 C CA . GLU A 1 116 ? 19.036 -8.554 -16.590 1.00 92.06 116 GLU A CA 1
ATOM 916 C C . GLU A 1 116 ? 17.734 -8.642 -17.412 1.00 92.06 116 GLU A C 1
ATOM 918 O O . GLU A 1 116 ? 17.287 -9.726 -17.793 1.00 92.06 116 GLU A O 1
ATOM 923 N N . MET A 1 117 ? 17.084 -7.506 -17.692 1.00 90.31 117 MET A N 1
ATOM 924 C CA . MET A 1 117 ? 15.783 -7.457 -18.358 1.00 90.31 117 MET A CA 1
ATOM 925 C C . MET A 1 117 ? 15.933 -7.146 -19.850 1.00 90.31 117 MET A C 1
ATOM 927 O O . MET A 1 117 ? 16.243 -6.020 -20.218 1.00 90.31 117 MET A O 1
ATOM 931 N N . GLU A 1 118 ? 15.576 -8.101 -20.714 1.00 87.62 118 GLU A N 1
ATOM 932 C CA . GLU A 1 118 ? 15.667 -7.999 -22.188 1.00 87.62 118 GLU A CA 1
ATOM 933 C C . GLU A 1 118 ? 15.104 -6.691 -22.776 1.00 87.62 118 GLU A C 1
ATOM 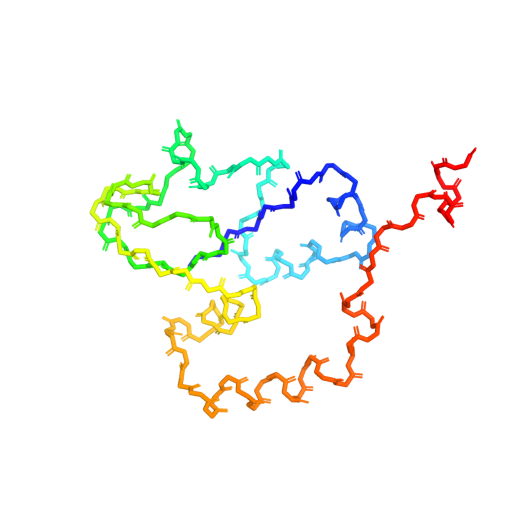935 O O . GLU A 1 118 ? 15.664 -6.136 -23.710 1.00 87.62 118 GLU A O 1
ATOM 940 N N . ASN A 1 119 ? 14.024 -6.152 -22.203 1.00 84.12 119 ASN A N 1
ATOM 941 C CA . ASN A 1 119 ? 13.390 -4.918 -22.682 1.00 84.12 119 ASN A CA 1
ATOM 942 C C . ASN A 1 119 ? 14.157 -3.623 -22.329 1.00 84.12 119 ASN A C 1
ATOM 944 O O . ASN A 1 119 ? 13.705 -2.541 -22.708 1.00 84.12 119 ASN A O 1
ATOM 948 N N . TYR A 1 120 ? 15.224 -3.715 -21.534 1.00 86.69 120 TYR A N 1
ATOM 949 C CA . TYR A 1 120 ? 16.034 -2.594 -21.043 1.00 86.69 120 TYR A CA 1
ATOM 950 C C . TYR A 1 120 ? 17.520 -2.708 -21.433 1.00 86.69 120 TYR A C 1
ATOM 952 O O . TYR A 1 120 ? 18.290 -1.806 -21.096 1.00 86.69 120 TYR A O 1
ATOM 960 N N . LEU A 1 121 ? 17.894 -3.780 -22.141 1.00 76.25 121 LEU A N 1
ATOM 961 C CA . LEU A 1 121 ? 19.202 -3.996 -22.767 1.00 76.25 121 LEU A CA 1
ATOM 962 C C . LEU A 1 121 ? 19.253 -3.367 -24.167 1.00 76.25 121 LEU A C 1
ATOM 964 O O . LEU A 1 121 ? 20.324 -2.823 -24.516 1.00 76.25 121 LEU A O 1
#

Sequence (121 aa):
RIWLTPPTKMDRAQLMKEGYYSIYSSVGARTEIPGCSLCMGNQARVRPGVTIISTSTRNFDNRMGDKARVYLGSAELAAVAALSGKLPNPEEYFSVFKEKILPHEDEVYRYHQFDEMENYL

Secondary structure (DSSP, 8-state):
--EE--SSHHHHHHHHHTTHHHHHHHTT-EEPPSS-GGGT-SSS-PPTT-EEEE-SS---TTSSSTT-EEEE--HHHHHHHHHHSSPPPHHHHHHHHHHHTGGGHHHHT----GGG-GGG-